Protein AF-A0A0D7NTK6-F1 (afdb_monomer_lite)

Structure (mmCIF, N/CA/C/O backbone):
data_AF-A0A0D7NTK6-F1
#
_entry.id   AF-A0A0D7NTK6-F1
#
loop_
_atom_site.group_PDB
_atom_site.id
_atom_site.type_symbol
_atom_site.label_atom_id
_atom_site.label_alt_id
_atom_site.label_comp_id
_atom_site.label_asym_id
_atom_site.label_entity_id
_atom_site.label_seq_id
_atom_site.pdbx_PDB_ins_code
_atom_site.Cartn_x
_atom_site.Cartn_y
_atom_site.Cartn_z
_atom_site.occupancy
_atom_site.B_iso_or_equiv
_atom_site.auth_seq_id
_atom_site.auth_comp_id
_atom_site.auth_asym_id
_atom_site.auth_atom_id
_atom_site.pdbx_PDB_model_num
ATOM 1 N N . MET A 1 1 ? 21.248 -3.703 -30.457 1.00 81.62 1 MET A N 1
ATOM 2 C CA . MET A 1 1 ? 20.905 -4.222 -29.124 1.00 81.62 1 MET A CA 1
ATOM 3 C C . MET A 1 1 ? 20.628 -5.700 -29.273 1.00 81.62 1 MET A C 1
ATOM 5 O O . MET A 1 1 ? 19.785 -6.052 -30.091 1.00 81.62 1 MET A O 1
ATOM 9 N N . ASN A 1 2 ? 21.394 -6.540 -28.588 1.00 89.56 2 ASN A N 1
ATOM 10 C CA . ASN A 1 2 ? 21.111 -7.969 -28.468 1.00 89.56 2 ASN A CA 1
ATOM 11 C C . ASN A 1 2 ? 20.205 -8.223 -27.243 1.00 89.56 2 ASN A C 1
ATOM 13 O O . ASN A 1 2 ? 19.856 -7.281 -26.533 1.00 89.56 2 ASN A O 1
ATOM 17 N N . ARG A 1 3 ? 19.805 -9.479 -27.022 1.00 85.75 3 ARG A N 1
ATOM 18 C CA . ARG A 1 3 ? 18.884 -9.854 -25.937 1.00 85.75 3 ARG A CA 1
ATOM 19 C C . ARG A 1 3 ? 19.446 -9.531 -24.547 1.00 85.75 3 ARG A C 1
ATOM 21 O O . ARG A 1 3 ? 18.740 -8.945 -23.745 1.00 85.75 3 ARG A O 1
ATOM 28 N N . GLU A 1 4 ? 20.714 -9.848 -24.302 1.00 88.19 4 GLU A N 1
ATOM 29 C CA . GLU A 1 4 ? 21.389 -9.595 -23.018 1.00 88.19 4 GLU A CA 1
ATOM 30 C C . GLU A 1 4 ? 21.452 -8.093 -22.692 1.00 88.19 4 GLU A C 1
ATOM 32 O O . GLU A 1 4 ? 21.111 -7.673 -21.595 1.00 88.19 4 GLU A O 1
ATOM 37 N N . GLN A 1 5 ? 21.770 -7.258 -23.685 1.00 88.19 5 GLN A N 1
ATOM 38 C CA . GLN A 1 5 ? 21.731 -5.799 -23.554 1.00 88.19 5 GLN A CA 1
ATOM 39 C C . GLN A 1 5 ? 20.312 -5.273 -23.300 1.00 88.19 5 GLN A C 1
ATOM 41 O O . GLN A 1 5 ? 20.141 -4.269 -22.617 1.00 88.19 5 GLN A O 1
ATOM 46 N N . ALA A 1 6 ? 19.290 -5.912 -23.878 1.00 85.75 6 ALA A N 1
ATOM 47 C CA . ALA A 1 6 ? 17.899 -5.541 -23.640 1.00 85.75 6 ALA A CA 1
ATOM 48 C C . ALA A 1 6 ? 17.454 -5.895 -22.212 1.00 85.75 6 ALA A C 1
ATOM 50 O O . ALA A 1 6 ? 16.765 -5.093 -21.589 1.00 85.75 6 ALA A O 1
ATOM 51 N N . GLU A 1 7 ? 17.881 -7.048 -21.688 1.00 85.19 7 GLU A N 1
ATOM 52 C CA . GLU A 1 7 ? 17.663 -7.449 -20.291 1.00 85.19 7 GLU A CA 1
ATOM 53 C C . GLU A 1 7 ? 18.355 -6.487 -19.317 1.00 85.19 7 GLU A C 1
ATOM 55 O O . GLU A 1 7 ? 17.717 -5.998 -18.389 1.00 85.19 7 GLU A O 1
ATOM 60 N N . GLU A 1 8 ? 19.612 -6.124 -19.577 1.00 88.00 8 GLU A N 1
ATOM 61 C CA . GLU A 1 8 ? 20.355 -5.164 -18.750 1.00 88.00 8 GLU A CA 1
ATOM 62 C C . GLU A 1 8 ? 19.677 -3.781 -18.721 1.00 88.00 8 GLU A C 1
ATOM 64 O O . GLU A 1 8 ? 19.492 -3.182 -17.660 1.00 88.00 8 GLU A O 1
ATOM 69 N N . ILE A 1 9 ? 19.233 -3.274 -19.879 1.00 84.88 9 ILE A N 1
ATOM 70 C CA . ILE A 1 9 ? 18.482 -2.010 -19.946 1.00 84.88 9 ILE A CA 1
ATOM 71 C C . ILE A 1 9 ? 17.156 -2.126 -19.188 1.00 84.88 9 ILE A C 1
ATOM 73 O O . ILE A 1 9 ? 16.777 -1.195 -18.478 1.00 84.88 9 ILE A O 1
ATOM 77 N N . LEU A 1 10 ? 16.453 -3.251 -19.314 1.00 81.12 10 LEU A N 1
ATOM 78 C CA . LEU A 1 10 ? 15.187 -3.491 -18.628 1.00 81.12 10 LEU A CA 1
ATOM 79 C C . LEU A 1 10 ? 15.356 -3.489 -17.104 1.00 81.12 10 LEU A C 1
ATOM 81 O O . LEU A 1 10 ? 14.565 -2.846 -16.414 1.00 81.12 10 LEU A O 1
ATOM 85 N N . ASP A 1 11 ? 16.413 -4.114 -16.586 1.00 83.19 11 ASP A N 1
ATOM 86 C CA . ASP A 1 11 ? 16.752 -4.083 -15.160 1.00 83.19 11 ASP A CA 1
ATOM 87 C C . ASP A 1 11 ? 16.968 -2.646 -14.665 1.00 83.19 11 ASP A C 1
ATOM 89 O O . ASP A 1 11 ? 16.412 -2.239 -13.638 1.00 83.19 11 ASP A O 1
ATOM 93 N N . HIS A 1 12 ? 17.703 -1.831 -15.424 1.00 85.75 12 HIS A N 1
ATOM 94 C CA . HIS A 1 12 ? 17.884 -0.415 -15.101 1.00 85.75 12 HIS A CA 1
ATOM 95 C C . HIS A 1 12 ? 16.576 0.381 -15.146 1.00 85.75 12 HIS A C 1
ATOM 97 O O . HIS A 1 12 ? 16.350 1.232 -14.284 1.00 85.75 12 HIS A O 1
ATOM 103 N N . LEU A 1 13 ? 15.697 0.101 -16.109 1.00 80.38 13 LEU A N 1
ATOM 104 C CA . LEU A 1 13 ? 14.397 0.766 -16.212 1.00 80.38 13 LEU A CA 1
ATOM 105 C C . LEU A 1 13 ? 13.471 0.401 -15.056 1.00 80.38 13 LEU A C 1
ATOM 107 O O . LEU A 1 13 ? 12.781 1.275 -14.536 1.00 80.38 13 LEU A O 1
ATOM 111 N N . ILE A 1 14 ? 13.497 -0.853 -14.600 1.00 77.69 14 ILE A N 1
ATOM 112 C CA . ILE A 1 14 ? 12.761 -1.288 -13.409 1.00 77.69 14 ILE A CA 1
ATOM 113 C C . ILE A 1 14 ? 13.246 -0.534 -12.170 1.00 77.69 14 ILE A C 1
ATOM 115 O O . ILE A 1 14 ? 12.427 -0.097 -11.359 1.00 77.69 14 ILE A O 1
ATOM 119 N N . LEU A 1 15 ? 14.560 -0.359 -12.014 1.00 82.50 15 LEU A N 1
ATOM 120 C CA . LEU A 1 15 ? 15.117 0.428 -10.914 1.00 82.50 15 LEU A CA 1
ATOM 121 C C . LEU A 1 15 ? 14.694 1.900 -11.008 1.00 82.50 15 LEU A C 1
ATOM 123 O O . LEU A 1 15 ? 14.200 2.446 -10.027 1.00 82.50 15 LEU A O 1
ATOM 127 N N . ALA A 1 16 ? 14.800 2.519 -12.185 1.00 83.56 16 ALA A N 1
ATOM 128 C CA . ALA A 1 16 ? 14.380 3.905 -12.389 1.00 83.56 16 ALA A CA 1
ATOM 129 C C . ALA A 1 16 ? 12.885 4.113 -12.101 1.00 83.56 16 ALA A C 1
ATOM 131 O O . ALA A 1 16 ? 12.513 5.083 -11.445 1.00 83.56 16 ALA A O 1
ATOM 132 N N . ALA A 1 17 ? 12.030 3.186 -12.541 1.00 78.44 17 ALA A N 1
ATOM 133 C CA . ALA A 1 17 ? 10.599 3.228 -12.262 1.00 78.44 17 ALA A CA 1
ATOM 134 C C . ALA A 1 17 ? 10.308 3.186 -10.753 1.00 78.44 17 ALA A C 1
ATOM 136 O O . ALA A 1 17 ? 9.455 3.933 -10.2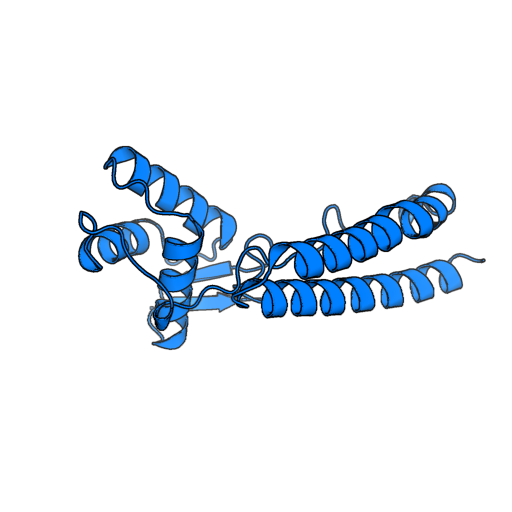84 1.00 78.44 17 ALA A O 1
ATOM 137 N N . ARG A 1 18 ? 11.048 2.373 -9.982 1.00 79.31 18 ARG A N 1
ATOM 138 C CA . ARG A 1 18 ? 10.924 2.330 -8.513 1.00 79.31 18 ARG A CA 1
ATOM 139 C C . ARG A 1 18 ? 11.302 3.658 -7.865 1.00 79.31 18 ARG A C 1
ATOM 141 O O . ARG A 1 18 ? 10.563 4.136 -7.016 1.00 79.31 18 ARG A O 1
ATOM 148 N N . GLU A 1 19 ? 12.415 4.262 -8.268 1.00 87.25 19 GLU A N 1
ATOM 149 C CA . GLU A 1 19 ? 12.851 5.547 -7.703 1.00 87.25 19 GLU A CA 1
ATOM 150 C C . GLU A 1 19 ? 11.880 6.687 -8.045 1.00 87.25 19 GLU A C 1
ATOM 152 O O . GLU A 1 19 ? 11.581 7.534 -7.205 1.00 87.25 19 GLU A O 1
ATOM 157 N N . LEU A 1 20 ? 11.333 6.697 -9.264 1.00 83.31 20 LEU A N 1
ATOM 158 C CA . LEU A 1 20 ? 10.313 7.669 -9.668 1.00 83.31 20 LEU A CA 1
ATOM 159 C C . LEU A 1 20 ? 9.006 7.496 -8.884 1.00 83.31 20 LEU A C 1
ATOM 161 O O . LEU A 1 20 ? 8.359 8.485 -8.544 1.00 83.31 20 LEU A O 1
ATOM 165 N N . ASP A 1 21 ? 8.624 6.257 -8.587 1.00 80.00 21 ASP A N 1
ATOM 166 C CA . ASP A 1 21 ? 7.459 5.933 -7.766 1.00 80.00 21 ASP A CA 1
ATOM 167 C C . ASP A 1 21 ? 7.632 6.415 -6.312 1.00 80.00 21 ASP A C 1
ATOM 169 O O . ASP A 1 21 ? 6.742 7.060 -5.756 1.00 80.00 21 ASP A O 1
ATOM 173 N N . GLU A 1 22 ? 8.818 6.233 -5.722 1.00 85.69 22 GLU A N 1
ATOM 174 C CA . GLU A 1 22 ? 9.162 6.820 -4.416 1.00 85.69 22 GLU A CA 1
ATOM 175 C C . GLU A 1 22 ? 9.140 8.358 -4.450 1.00 85.69 22 GLU A C 1
ATOM 177 O O . GLU A 1 22 ? 8.607 8.997 -3.540 1.00 85.69 22 GLU A O 1
ATOM 182 N N . ALA A 1 23 ? 9.663 8.974 -5.516 1.00 84.56 23 ALA A N 1
ATOM 183 C CA . ALA A 1 23 ? 9.627 10.425 -5.684 1.00 84.56 23 ALA A CA 1
ATOM 184 C C . ALA A 1 23 ? 8.186 10.956 -5.776 1.00 84.56 23 ALA A C 1
ATOM 186 O O . ALA A 1 23 ? 7.856 11.955 -5.133 1.00 84.56 23 ALA A O 1
ATOM 187 N N . LYS A 1 24 ? 7.306 10.268 -6.517 1.00 78.94 24 LYS A N 1
ATOM 188 C CA . LYS A 1 24 ? 5.868 10.582 -6.573 1.00 78.94 24 LYS A CA 1
ATOM 189 C C . LYS A 1 24 ? 5.224 10.479 -5.195 1.00 78.94 24 LYS A C 1
ATOM 191 O O . LYS A 1 24 ? 4.511 11.392 -4.786 1.00 78.94 24 LYS A O 1
ATOM 196 N N . ALA A 1 25 ? 5.493 9.390 -4.479 1.00 80.44 25 ALA A N 1
ATOM 197 C CA . ALA A 1 25 ? 4.989 9.170 -3.131 1.00 80.44 25 ALA A CA 1
ATOM 198 C C . ALA A 1 25 ? 5.417 10.277 -2.155 1.00 80.44 25 ALA A C 1
ATOM 200 O O . ALA A 1 25 ? 4.601 10.728 -1.354 1.00 80.44 25 ALA A O 1
ATOM 201 N N . ALA A 1 26 ? 6.666 10.741 -2.239 1.00 81.62 26 ALA A N 1
ATOM 202 C CA . ALA A 1 26 ? 7.160 11.850 -1.429 1.00 81.62 26 ALA A CA 1
ATOM 203 C C . ALA A 1 26 ? 6.501 13.189 -1.810 1.00 81.62 26 ALA A C 1
ATOM 205 O O . ALA A 1 26 ? 6.105 13.953 -0.930 1.00 81.62 26 ALA A O 1
ATOM 206 N N . ALA A 1 27 ? 6.341 13.458 -3.110 1.00 77.94 27 ALA A N 1
ATOM 207 C CA . ALA A 1 27 ? 5.723 14.687 -3.611 1.00 77.94 27 ALA A CA 1
ATOM 208 C C . ALA A 1 27 ? 4.227 14.792 -3.263 1.00 77.94 27 ALA A C 1
ATOM 210 O O . ALA A 1 27 ? 3.733 15.885 -2.998 1.00 77.94 27 ALA A O 1
ATOM 211 N N . ALA A 1 28 ? 3.510 13.665 -3.197 1.00 70.50 28 ALA A N 1
ATOM 212 C CA . ALA A 1 28 ? 2.078 13.626 -2.883 1.00 70.50 28 ALA A CA 1
ATOM 213 C C . ALA A 1 28 ? 1.717 14.183 -1.487 1.00 70.50 28 ALA A C 1
ATOM 215 O O . ALA A 1 28 ? 0.557 14.514 -1.239 1.00 70.50 28 ALA A O 1
ATOM 216 N N . ILE A 1 29 ? 2.700 14.301 -0.587 1.00 68.62 29 ILE A N 1
ATOM 217 C CA . ILE A 1 29 ? 2.537 14.786 0.793 1.00 68.62 29 ILE A CA 1
ATOM 218 C C . ILE A 1 29 ? 2.695 16.323 0.881 1.00 68.62 29 ILE A C 1
ATOM 220 O O . ILE A 1 29 ? 2.377 16.919 1.908 1.00 68.62 29 ILE A O 1
ATOM 224 N N . LEU A 1 30 ? 3.169 16.989 -0.180 1.00 70.06 30 LEU A N 1
ATOM 225 C CA . LEU A 1 30 ? 3.435 18.433 -0.189 1.00 70.06 30 LEU A CA 1
ATOM 226 C C . LEU A 1 30 ? 2.156 19.272 -0.393 1.00 70.06 30 LEU A C 1
ATOM 228 O O . LEU A 1 30 ? 1.195 18.829 -1.022 1.00 70.06 30 LEU A O 1
ATOM 232 N N . GLU A 1 31 ? 2.146 20.503 0.137 1.00 55.53 31 GLU A N 1
ATOM 233 C CA . GLU A 1 31 ? 0.984 21.415 0.090 1.00 55.53 31 GLU A CA 1
ATOM 234 C C . GLU A 1 31 ? 0.719 22.014 -1.312 1.00 55.53 31 GLU A C 1
ATOM 236 O O . GLU A 1 31 ? -0.427 22.339 -1.617 1.00 55.53 31 GLU A O 1
ATOM 241 N N . ASP A 1 32 ? 1.735 22.099 -2.185 1.00 61.66 32 ASP A N 1
ATOM 242 C CA . ASP A 1 32 ? 1.655 22.625 -3.565 1.00 61.66 32 ASP A CA 1
ATOM 243 C C . ASP A 1 32 ? 2.046 21.535 -4.584 1.00 61.66 32 ASP A C 1
ATOM 245 O O . ASP A 1 32 ? 3.155 21.480 -5.108 1.00 61.66 32 ASP A O 1
ATOM 249 N N . ARG A 1 33 ? 1.148 20.559 -4.749 1.00 64.31 33 ARG A N 1
ATOM 250 C CA . ARG A 1 33 ? 1.447 19.222 -5.304 1.00 64.31 33 ARG A CA 1
ATOM 251 C C . ARG A 1 33 ? 1.153 19.030 -6.791 1.00 64.31 33 ARG A C 1
ATOM 253 O O . ARG A 1 33 ? 1.664 18.087 -7.393 1.00 64.31 33 ARG A O 1
ATOM 260 N N . ASP A 1 34 ? 0.321 19.875 -7.395 1.00 66.88 34 ASP A N 1
ATOM 261 C CA . ASP A 1 34 ? -0.308 19.529 -8.678 1.00 66.88 34 ASP A CA 1
ATOM 262 C C . ASP A 1 34 ? 0.685 19.548 -9.851 1.00 66.88 34 ASP A C 1
ATOM 264 O O . ASP A 1 34 ? 0.667 18.648 -10.694 1.00 66.88 34 ASP A O 1
ATOM 268 N N . ALA A 1 35 ? 1.591 20.530 -9.901 1.00 74.44 35 ALA A N 1
ATOM 269 C CA . ALA A 1 35 ? 2.554 20.660 -10.997 1.00 74.44 35 ALA A CA 1
ATOM 270 C C . ALA A 1 35 ? 3.713 19.649 -10.902 1.00 74.44 35 ALA A C 1
ATOM 272 O O . ALA A 1 35 ? 4.124 19.076 -11.919 1.00 74.44 35 ALA A O 1
ATOM 273 N N . ASP A 1 36 ? 4.209 19.391 -9.691 1.00 74.31 36 ASP A N 1
ATOM 274 C CA . ASP A 1 36 ? 5.339 18.486 -9.456 1.00 74.31 36 ASP A CA 1
ATOM 275 C C . ASP A 1 36 ? 4.934 17.022 -9.656 1.00 74.31 36 ASP A C 1
ATOM 277 O O . ASP A 1 36 ? 5.611 16.279 -10.373 1.00 74.31 36 ASP A O 1
ATOM 281 N N . VAL A 1 37 ? 3.776 16.613 -9.120 1.00 72.00 37 VAL A N 1
ATOM 282 C CA . VAL A 1 37 ? 3.233 15.262 -9.332 1.00 72.00 37 VAL A CA 1
ATOM 283 C C . VAL A 1 37 ? 2.904 15.034 -10.810 1.00 72.00 37 VAL A C 1
ATOM 285 O O . VAL A 1 37 ? 3.204 13.965 -11.348 1.00 72.00 37 VAL A O 1
ATOM 288 N N . ALA A 1 38 ? 2.344 16.031 -11.506 1.00 76.44 38 ALA A N 1
ATOM 289 C CA . ALA A 1 38 ? 2.094 15.937 -12.945 1.00 76.44 38 ALA A CA 1
ATOM 290 C C . ALA A 1 38 ? 3.394 15.776 -13.752 1.00 76.44 38 ALA A C 1
ATOM 292 O O . ALA A 1 38 ? 3.449 14.958 -14.674 1.00 76.44 38 ALA A O 1
ATOM 293 N N . SER A 1 39 ? 4.452 16.501 -13.381 1.00 80.62 39 SER A N 1
ATOM 294 C CA . SER A 1 39 ? 5.763 16.409 -14.034 1.00 80.62 39 SER A CA 1
ATOM 295 C C . SER A 1 39 ? 6.408 15.038 -13.824 1.00 80.62 39 SER A C 1
ATOM 297 O O . SER A 1 39 ? 6.879 14.426 -14.784 1.00 80.62 39 SER A O 1
ATOM 299 N N . LEU A 1 40 ? 6.365 14.505 -12.599 1.00 78.50 40 LEU A N 1
ATOM 300 C CA . LEU A 1 40 ? 6.849 13.156 -12.295 1.00 78.50 40 LEU A CA 1
ATOM 301 C C . LEU A 1 40 ? 6.060 12.083 -13.061 1.00 78.50 40 LEU A C 1
ATOM 303 O O . LEU A 1 40 ? 6.659 11.188 -13.659 1.00 78.50 40 LEU A O 1
ATOM 307 N N . ASN A 1 41 ? 4.731 12.207 -13.129 1.00 74.06 41 ASN A N 1
ATOM 308 C CA . ASN A 1 41 ? 3.892 11.311 -13.929 1.00 74.06 41 ASN A CA 1
ATOM 309 C C . ASN A 1 41 ? 4.253 11.354 -15.419 1.00 74.06 41 ASN A C 1
ATOM 311 O O . ASN A 1 41 ? 4.335 10.306 -16.056 1.00 74.06 41 ASN A O 1
ATOM 315 N N . ALA A 1 42 ? 4.518 12.536 -15.978 1.00 80.38 42 ALA A N 1
ATOM 316 C CA . ALA A 1 42 ? 4.918 12.668 -17.377 1.00 80.38 42 ALA A CA 1
ATOM 317 C C . ALA A 1 42 ? 6.247 11.948 -17.676 1.00 80.38 42 ALA A C 1
ATOM 319 O O . ALA A 1 42 ? 6.383 11.320 -18.729 1.00 80.38 42 ALA A O 1
ATOM 320 N N . VAL A 1 43 ? 7.210 11.996 -16.748 1.00 80.12 43 VAL A N 1
ATOM 321 C CA . VAL A 1 43 ? 8.485 11.267 -16.868 1.00 80.12 43 VAL A CA 1
ATOM 322 C C . VAL A 1 43 ? 8.262 9.755 -16.818 1.00 80.12 43 VAL A C 1
ATOM 324 O O . VAL A 1 43 ? 8.789 9.040 -17.670 1.00 80.12 43 VAL A O 1
ATOM 327 N N . VAL A 1 44 ? 7.444 9.268 -15.877 1.00 74.06 44 VAL A N 1
ATOM 328 C CA . VAL A 1 44 ? 7.099 7.838 -15.763 1.00 74.06 44 VAL A CA 1
ATOM 329 C C . VAL A 1 44 ? 6.415 7.329 -17.030 1.00 74.06 44 VAL A C 1
ATOM 331 O O . VAL A 1 44 ? 6.786 6.271 -17.542 1.00 74.06 44 VAL A O 1
ATOM 334 N N . ILE A 1 45 ? 5.454 8.090 -17.565 1.00 70.62 45 ILE A N 1
ATOM 335 C CA . ILE A 1 45 ? 4.748 7.735 -18.801 1.00 70.62 45 ILE A CA 1
ATOM 336 C C . ILE A 1 45 ? 5.741 7.623 -19.953 1.00 70.62 45 ILE A C 1
ATOM 338 O O . ILE A 1 45 ? 5.765 6.590 -20.606 1.00 70.62 45 ILE A O 1
ATOM 342 N N . ARG A 1 46 ? 6.605 8.624 -20.164 1.00 75.31 46 ARG A N 1
ATOM 343 C CA . ARG A 1 46 ? 7.599 8.594 -21.251 1.00 75.31 46 ARG A CA 1
ATOM 344 C C . ARG A 1 46 ? 8.560 7.415 -21.146 1.00 75.31 46 ARG A C 1
ATOM 346 O O . ARG A 1 46 ? 8.810 6.742 -22.143 1.00 75.31 46 ARG A O 1
ATOM 353 N N . LEU A 1 47 ? 9.076 7.151 -19.945 1.00 72.38 47 LEU A N 1
ATOM 354 C CA . LEU A 1 47 ? 9.945 6.003 -19.689 1.00 72.38 47 LEU A CA 1
ATOM 355 C C . LEU A 1 47 ? 9.236 4.687 -20.047 1.00 72.38 47 LEU A C 1
ATOM 357 O O . LEU A 1 47 ? 9.839 3.806 -20.662 1.00 72.38 47 LEU A O 1
ATOM 361 N N . SER A 1 48 ? 7.945 4.596 -19.718 1.00 66.50 48 SER A N 1
ATOM 362 C CA . SER A 1 48 ? 7.130 3.403 -19.939 1.00 66.50 48 SER A CA 1
ATOM 363 C C . SER A 1 48 ? 6.629 3.245 -21.378 1.00 66.50 48 SER A C 1
ATOM 365 O O . SER A 1 48 ? 6.491 2.119 -21.829 1.00 66.50 48 SER A O 1
ATOM 367 N N . SER A 1 49 ? 6.361 4.331 -22.108 1.00 66.38 49 SER A N 1
ATOM 368 C CA . SER A 1 49 ? 5.741 4.277 -23.442 1.00 66.38 49 SER A CA 1
ATOM 369 C C . SER A 1 49 ? 6.730 4.378 -24.599 1.00 66.38 49 SER A C 1
ATOM 371 O O . SER A 1 49 ? 6.426 3.949 -25.698 1.00 66.38 49 SER A O 1
ATOM 373 N N . GLU A 1 50 ? 7.901 4.994 -24.422 1.00 73.06 50 GLU A N 1
ATOM 374 C CA . GLU A 1 50 ? 8.833 5.183 -25.548 1.00 73.06 50 GLU A CA 1
ATOM 375 C C . GLU A 1 50 ? 9.930 4.114 -25.552 1.00 73.06 50 GLU A C 1
ATOM 377 O O . GLU A 1 50 ? 10.223 3.500 -26.583 1.00 73.06 50 GLU A O 1
ATOM 382 N N . LEU A 1 51 ? 10.536 3.858 -24.390 1.00 69.06 51 LEU A N 1
ATOM 383 C CA . LEU A 1 51 ? 11.697 2.976 -24.308 1.00 69.06 51 LEU A CA 1
ATOM 384 C C . LEU A 1 51 ? 11.307 1.507 -24.102 1.00 69.06 51 LEU A C 1
ATOM 386 O O . LEU A 1 51 ? 11.877 0.641 -24.766 1.00 69.06 51 LEU A O 1
ATOM 390 N N . LEU A 1 52 ? 10.323 1.223 -23.239 1.00 72.12 52 LEU A N 1
ATOM 391 C CA . LEU A 1 52 ? 9.847 -0.149 -23.025 1.00 72.12 52 LEU A CA 1
ATOM 392 C C . LEU A 1 52 ? 9.109 -0.701 -24.247 1.00 72.12 52 LEU A C 1
ATOM 394 O O . LEU A 1 52 ? 9.411 -1.823 -24.645 1.00 72.12 52 LEU A O 1
ATOM 398 N N . ASP A 1 53 ? 8.240 0.082 -24.896 1.00 73.62 53 ASP A N 1
ATOM 399 C CA . ASP A 1 53 ? 7.551 -0.352 -26.123 1.00 73.62 53 ASP A CA 1
ATOM 400 C C . ASP A 1 53 ? 8.564 -0.741 -27.209 1.00 73.62 53 ASP A C 1
ATOM 402 O O . ASP A 1 53 ? 8.478 -1.823 -27.787 1.00 73.62 53 ASP A O 1
ATOM 406 N N . THR A 1 54 ? 9.617 0.061 -27.401 1.00 79.00 54 THR A N 1
ATOM 407 C CA . THR A 1 54 ? 10.690 -0.252 -28.360 1.00 79.00 54 THR A CA 1
ATOM 408 C C . THR A 1 54 ? 11.440 -1.548 -28.010 1.00 79.00 54 THR A C 1
ATOM 410 O O . THR A 1 54 ? 11.873 -2.283 -28.904 1.00 79.00 54 THR A O 1
ATOM 413 N N . ILE A 1 55 ? 11.652 -1.829 -26.720 1.00 79.06 55 ILE A N 1
ATOM 414 C CA . ILE A 1 55 ? 12.314 -3.059 -26.261 1.00 79.06 55 ILE A CA 1
ATOM 415 C C . ILE A 1 55 ? 11.390 -4.264 -26.471 1.00 79.06 55 ILE A C 1
ATOM 417 O O . ILE A 1 55 ? 11.843 -5.278 -27.003 1.00 79.06 55 ILE A O 1
ATOM 421 N N . PHE A 1 56 ? 10.105 -4.147 -26.133 1.00 78.38 56 PHE A N 1
ATOM 422 C CA . PHE A 1 56 ? 9.131 -5.235 -26.240 1.00 78.38 56 PHE A CA 1
ATOM 423 C C . PHE A 1 56 ? 8.708 -5.540 -27.679 1.00 78.38 56 PHE A C 1
ATOM 425 O O . PHE A 1 56 ? 8.500 -6.705 -28.006 1.00 78.38 56 PHE A O 1
ATOM 432 N N . GLU A 1 57 ? 8.674 -4.551 -28.575 1.00 81.56 57 GLU A N 1
ATOM 433 C CA . GLU A 1 57 ? 8.516 -4.797 -30.016 1.00 81.56 57 GLU A CA 1
ATOM 434 C C . GLU A 1 57 ? 9.649 -5.672 -30.575 1.00 81.56 57 GLU A C 1
ATOM 436 O O . GLU A 1 57 ? 9.435 -6.483 -31.478 1.00 81.56 57 GLU A O 1
ATOM 441 N N . ARG A 1 58 ? 10.868 -5.519 -30.042 1.00 84.81 58 ARG A N 1
ATOM 442 C CA . ARG A 1 58 ? 12.061 -6.256 -30.491 1.00 84.81 58 ARG A CA 1
ATOM 443 C C . ARG A 1 58 ? 12.243 -7.596 -29.779 1.00 84.81 58 ARG A C 1
ATOM 445 O O . ARG A 1 58 ? 12.797 -8.516 -30.377 1.00 84.81 58 ARG A O 1
ATOM 452 N N . PHE A 1 59 ? 11.799 -7.693 -28.529 1.00 86.06 59 PHE A N 1
ATOM 453 C CA . PHE A 1 59 ? 11.960 -8.854 -27.654 1.00 86.06 59 PHE A CA 1
ATOM 454 C C . PHE A 1 59 ? 10.668 -9.103 -26.850 1.00 86.06 59 PHE A C 1
ATOM 456 O O . PHE A 1 59 ? 10.602 -8.797 -25.658 1.00 86.06 59 PHE A O 1
ATOM 463 N N . PRO A 1 60 ? 9.606 -9.626 -27.488 1.00 78.88 60 PRO A N 1
ATOM 464 C CA . PRO A 1 60 ? 8.285 -9.762 -26.865 1.00 78.88 60 PRO A CA 1
ATOM 465 C C . PRO A 1 60 ? 8.245 -10.790 -25.724 1.00 78.88 60 PRO A C 1
ATOM 467 O O . PRO A 1 60 ? 7.344 -10.765 -24.890 1.00 78.88 60 PRO A O 1
ATOM 470 N N . ASP A 1 61 ? 9.220 -11.694 -25.668 1.00 80.75 61 ASP A N 1
ATOM 471 C CA . ASP A 1 61 ? 9.422 -12.668 -24.596 1.00 80.75 61 ASP A CA 1
ATOM 472 C C . ASP A 1 61 ? 10.044 -12.059 -23.330 1.00 80.75 61 ASP A C 1
ATOM 474 O O . ASP A 1 61 ? 10.019 -12.697 -22.279 1.00 80.75 61 ASP A O 1
ATOM 478 N N . LEU A 1 62 ? 10.578 -10.833 -23.409 1.00 76.50 62 LEU A N 1
ATOM 479 C CA . LEU A 1 62 ? 11.183 -10.136 -22.272 1.00 76.50 62 LEU A CA 1
ATOM 480 C C . LEU A 1 62 ? 10.180 -9.403 -21.382 1.00 76.50 62 LEU A C 1
ATOM 482 O O . LEU A 1 62 ? 10.625 -8.794 -20.417 1.00 76.50 62 LEU A O 1
ATOM 486 N N . VAL A 1 63 ? 8.868 -9.442 -21.654 1.00 63.78 63 VAL A N 1
ATOM 487 C CA . VAL A 1 63 ? 7.853 -8.829 -20.775 1.00 63.78 63 VAL A CA 1
ATOM 488 C C . VAL A 1 63 ? 7.956 -9.473 -19.387 1.00 63.78 63 VAL A C 1
ATOM 490 O O . VAL A 1 63 ? 7.507 -10.608 -19.206 1.00 63.78 63 VAL A O 1
ATOM 493 N N . PRO A 1 64 ? 8.545 -8.793 -18.387 1.00 56.50 64 PRO A N 1
ATOM 494 C CA . PRO A 1 64 ? 8.928 -9.471 -17.158 1.00 56.50 64 PRO A CA 1
ATOM 495 C C . PRO A 1 64 ? 7.760 -9.510 -16.165 1.00 56.50 64 PRO A C 1
ATOM 497 O O . PRO A 1 64 ? 7.713 -10.374 -15.292 1.00 56.50 64 PRO A O 1
ATOM 500 N N . PHE A 1 65 ? 6.779 -8.611 -16.315 1.00 54.19 65 PHE A N 1
ATOM 501 C CA . PHE A 1 65 ? 5.630 -8.476 -15.426 1.00 54.19 65 PHE A CA 1
ATOM 502 C C . PHE A 1 65 ? 4.409 -8.016 -16.220 1.00 54.19 65 PHE A C 1
ATOM 504 O O . PHE A 1 65 ? 4.523 -7.213 -17.142 1.00 54.19 65 PHE A O 1
ATOM 511 N N . SER A 1 66 ? 3.221 -8.467 -15.817 1.00 55.84 66 SER A N 1
ATOM 512 C CA . SER A 1 66 ? 1.963 -7.904 -16.315 1.00 55.84 66 SER A CA 1
ATOM 513 C C . SER A 1 66 ? 1.697 -6.481 -15.794 1.00 55.84 66 SER A C 1
ATOM 515 O O . SER A 1 66 ? 0.771 -5.839 -16.274 1.00 55.84 66 SER A O 1
ATOM 517 N N . GLU A 1 67 ? 2.451 -6.013 -14.786 1.00 61.75 67 GLU A N 1
ATOM 518 C CA . GLU A 1 67 ? 2.256 -4.723 -14.106 1.00 61.75 67 GLU A CA 1
ATOM 519 C C . GLU A 1 67 ? 3.513 -4.322 -13.301 1.00 61.75 67 GLU A C 1
ATOM 521 O O . GLU A 1 67 ? 4.114 -5.173 -12.636 1.00 61.75 67 GLU A O 1
ATOM 526 N N . PHE A 1 68 ? 3.905 -3.041 -13.339 1.00 64.69 68 PHE A N 1
ATOM 527 C CA . PHE A 1 68 ? 4.961 -2.496 -12.475 1.00 64.69 68 PHE A CA 1
ATOM 528 C C . PHE A 1 68 ? 4.423 -2.244 -11.058 1.00 64.69 68 PHE A C 1
ATOM 530 O O . PHE A 1 68 ? 3.297 -1.769 -10.914 1.00 64.69 68 PHE A O 1
ATOM 537 N N . PRO A 1 69 ? 5.207 -2.530 -10.003 1.00 68.81 69 PRO A N 1
ATOM 538 C CA . PRO A 1 69 ? 4.738 -2.394 -8.634 1.00 68.81 69 PRO A CA 1
ATOM 539 C C . PRO A 1 69 ? 4.736 -0.924 -8.189 1.00 68.81 69 PRO A C 1
ATOM 541 O O . PRO A 1 69 ? 5.704 -0.467 -7.588 1.00 68.81 69 PRO A O 1
ATOM 544 N N . GLU A 1 70 ? 3.643 -0.217 -8.487 1.00 80.88 70 GLU A N 1
ATOM 545 C CA . GLU A 1 70 ? 3.394 1.182 -8.106 1.00 80.88 70 GLU A CA 1
ATOM 546 C C . GLU A 1 70 ? 2.944 1.307 -6.639 1.00 80.88 70 GLU A C 1
ATOM 548 O O . GLU A 1 70 ? 2.188 0.472 -6.113 1.00 80.88 70 GLU A O 1
ATOM 553 N N . ILE A 1 71 ? 3.398 2.368 -5.971 1.00 88.88 71 ILE A N 1
ATOM 554 C CA . ILE A 1 71 ? 2.912 2.797 -4.668 1.00 88.88 71 ILE A CA 1
ATOM 555 C C . ILE A 1 71 ? 1.470 3.263 -4.839 1.00 88.88 71 ILE A C 1
ATOM 557 O O . ILE A 1 71 ? 1.173 4.294 -5.432 1.00 88.88 71 ILE A O 1
ATOM 561 N N . SER A 1 72 ? 0.561 2.482 -4.270 1.00 91.12 72 SER A N 1
ATOM 562 C CA . SER A 1 72 ? -0.864 2.785 -4.224 1.00 91.12 72 SER A CA 1
ATOM 563 C C . SER A 1 72 ? -1.164 3.899 -3.221 1.00 91.12 72 SER A C 1
ATOM 565 O O . SER A 1 72 ? -2.006 4.740 -3.496 1.00 91.12 72 SER A O 1
ATOM 567 N N . SER A 1 73 ? -0.485 3.917 -2.066 1.00 92.00 73 SER A N 1
ATOM 568 C CA . SER A 1 73 ? -0.568 5.025 -1.107 1.00 92.00 73 SER A CA 1
ATOM 569 C C . SER A 1 73 ? 0.585 5.004 -0.105 1.00 92.00 73 SER A C 1
ATOM 571 O O . SER A 1 73 ? 1.017 3.933 0.331 1.00 92.00 73 SER A O 1
ATOM 573 N N . SER A 1 74 ? 1.034 6.193 0.301 1.00 93.25 74 SER A N 1
ATOM 574 C CA . SER A 1 74 ? 2.008 6.402 1.386 1.00 93.25 74 SER A CA 1
ATOM 575 C C . SER A 1 74 ? 1.389 7.016 2.646 1.00 93.25 74 SER A C 1
ATOM 577 O O . SER A 1 74 ? 2.123 7.363 3.570 1.00 93.25 74 SER A O 1
ATOM 579 N N . LEU A 1 75 ? 0.058 7.155 2.695 1.00 94.19 75 LEU A N 1
ATOM 580 C CA . LEU A 1 75 ? -0.650 7.759 3.822 1.00 94.19 75 LEU A CA 1
ATOM 581 C C . LEU A 1 75 ? -0.432 6.955 5.112 1.00 94.19 75 LEU A C 1
ATOM 583 O O . LEU A 1 75 ? -0.696 5.752 5.173 1.00 94.19 75 LEU A O 1
ATOM 587 N N . ARG A 1 76 ? 0.021 7.635 6.166 1.00 95.62 76 ARG A N 1
ATOM 588 C CA . ARG A 1 76 ? 0.221 7.063 7.504 1.00 95.62 76 ARG A CA 1
ATOM 589 C C . ARG A 1 76 ? -0.965 7.384 8.410 1.00 95.62 76 ARG A C 1
ATOM 591 O O . ARG A 1 76 ? -1.636 8.395 8.229 1.00 95.62 76 ARG A O 1
ATOM 598 N N . TRP A 1 77 ? -1.247 6.523 9.394 1.00 97.06 77 TRP A N 1
ATOM 599 C CA . TRP A 1 77 ? -2.439 6.683 10.244 1.00 97.06 77 TRP A CA 1
ATOM 600 C C . TRP A 1 77 ? -2.461 8.004 11.027 1.00 97.06 77 TRP A C 1
ATOM 602 O O . TRP A 1 77 ? -3.517 8.593 11.209 1.00 97.06 77 TRP A O 1
ATOM 612 N N . ASP A 1 78 ? -1.304 8.496 11.456 1.00 95.62 78 ASP A N 1
ATOM 613 C CA . ASP A 1 78 ? -1.153 9.786 12.139 1.00 95.62 78 ASP A CA 1
ATOM 614 C C . ASP A 1 78 ? -1.426 11.004 11.237 1.00 95.62 78 ASP A C 1
ATOM 616 O O . ASP A 1 78 ? -1.664 12.099 11.744 1.00 95.62 78 ASP A O 1
ATOM 620 N N . GLN A 1 79 ? -1.438 10.816 9.916 1.00 93.94 79 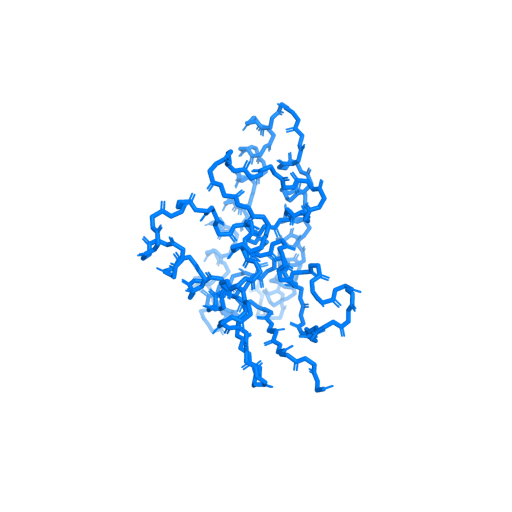GLN A N 1
ATOM 621 C CA . GLN A 1 79 ? -1.785 11.832 8.918 1.00 93.94 79 GLN A CA 1
ATOM 622 C C . GLN A 1 79 ? -3.265 11.773 8.503 1.00 93.94 79 GLN A C 1
ATOM 624 O O . GLN A 1 79 ? -3.744 12.653 7.787 1.00 93.94 79 GLN A O 1
ATOM 629 N N . VAL A 1 80 ? -4.004 10.739 8.923 1.00 95.06 80 VAL A N 1
ATOM 630 C CA . VAL A 1 80 ? -5.407 10.547 8.543 1.00 95.06 80 VAL A CA 1
ATOM 631 C C . VAL A 1 80 ? -6.296 11.586 9.223 1.00 95.06 80 VAL A C 1
ATOM 633 O O . VAL A 1 80 ? -6.313 11.722 10.445 1.00 95.06 80 VAL A O 1
ATOM 636 N N . GLN A 1 81 ? -7.132 12.247 8.423 1.00 93.25 81 GLN A N 1
ATOM 637 C CA . GLN A 1 81 ? -8.258 13.043 8.904 1.00 93.25 81 GLN A CA 1
ATOM 638 C C . GLN A 1 81 ? -9.562 12.320 8.572 1.00 93.25 81 GLN A C 1
ATOM 640 O O . GLN A 1 81 ? -9.957 12.223 7.409 1.00 93.25 81 GLN A O 1
ATOM 645 N N . LEU A 1 82 ? -10.229 11.782 9.595 1.00 93.00 82 LEU A N 1
ATOM 646 C CA . LEU A 1 82 ? -11.515 11.115 9.409 1.00 93.00 82 LEU A CA 1
ATOM 647 C C . LEU A 1 82 ? -12.638 12.138 9.182 1.00 93.00 82 LEU A C 1
ATOM 649 O O . LEU A 1 82 ? -12.625 13.215 9.787 1.00 93.00 82 LEU A O 1
ATOM 653 N N . PRO A 1 83 ? -13.653 11.799 8.365 1.00 87.88 83 PRO A N 1
ATOM 654 C CA . PRO A 1 83 ? -14.884 12.572 8.316 1.00 87.88 83 PRO A CA 1
ATOM 655 C C . PRO A 1 83 ? -15.500 12.704 9.720 1.00 87.88 83 PRO A C 1
ATOM 657 O O . PRO A 1 83 ? -15.473 11.732 10.475 1.00 87.88 83 PRO A O 1
ATOM 660 N N . PRO A 1 84 ? -16.144 13.835 10.068 1.00 88.75 84 PRO A N 1
ATOM 661 C CA . PRO A 1 84 ? -16.722 14.046 11.403 1.00 88.75 84 PRO A CA 1
ATOM 662 C C . PRO A 1 84 ? -17.740 12.981 11.843 1.00 88.75 84 PRO A C 1
ATOM 664 O O . PRO A 1 84 ? -17.998 12.815 13.030 1.00 88.75 84 PRO A O 1
ATOM 667 N N . THR A 1 85 ? -18.346 12.280 10.884 1.00 89.88 85 THR A N 1
ATOM 668 C CA . THR A 1 85 ? -19.349 11.230 11.100 1.00 89.88 85 THR A CA 1
ATOM 669 C C . THR A 1 85 ? -18.753 9.833 11.280 1.00 89.88 85 THR A C 1
ATOM 671 O O . THR A 1 85 ? -19.504 8.887 11.513 1.00 89.88 85 THR A O 1
ATOM 674 N N . VAL A 1 86 ? -17.433 9.680 11.142 1.00 94.25 86 VAL A N 1
ATOM 675 C CA . VAL A 1 86 ? -16.724 8.400 11.213 1.00 94.25 86 VAL A CA 1
ATOM 676 C C . VAL A 1 86 ? -15.776 8.417 12.404 1.00 94.25 86 VAL A C 1
ATOM 678 O O . VAL A 1 86 ? -14.894 9.263 12.511 1.00 94.25 86 VAL A O 1
ATOM 681 N N . SER A 1 87 ? -15.932 7.442 13.291 1.00 95.69 87 SER A N 1
ATOM 682 C CA . SER A 1 87 ? -15.015 7.214 14.407 1.00 95.69 87 SER A 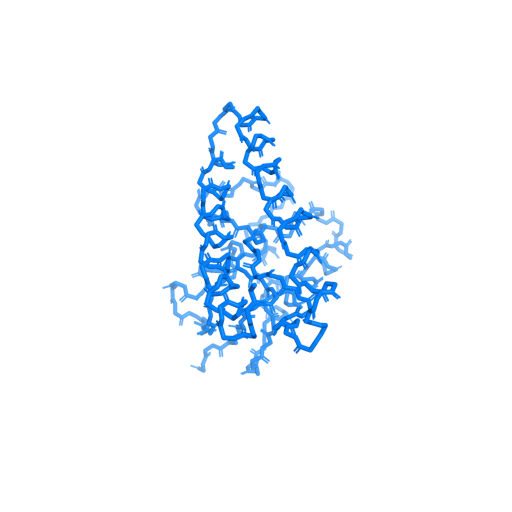CA 1
ATOM 683 C C . SER A 1 87 ? -13.916 6.217 14.042 1.00 95.69 87 SER A C 1
ATOM 685 O O . SER A 1 87 ? -14.118 5.312 13.232 1.00 95.69 87 SER A O 1
ATOM 687 N N . GLU A 1 88 ? -12.770 6.324 14.715 1.00 96.88 88 GLU A N 1
ATOM 688 C CA . GLU A 1 88 ? -11.685 5.338 14.620 1.00 96.88 88 GLU A CA 1
ATOM 689 C C . GLU A 1 88 ? -12.173 3.911 14.922 1.00 96.88 88 GLU A C 1
ATOM 691 O O . GLU A 1 88 ? -11.814 2.975 14.213 1.00 96.88 88 GLU A O 1
ATOM 696 N N . ALA A 1 89 ? -13.071 3.749 15.900 1.00 96.31 89 ALA A N 1
ATOM 697 C CA . ALA A 1 89 ? -13.632 2.450 16.264 1.00 96.31 89 ALA A CA 1
ATOM 698 C C . ALA A 1 89 ? -14.411 1.784 15.113 1.00 96.31 89 ALA A C 1
ATOM 700 O O . ALA A 1 89 ? -14.351 0.567 14.955 1.00 96.31 89 ALA A O 1
ATOM 701 N N . GLN A 1 90 ? -15.107 2.563 14.277 1.00 97.00 90 GLN A N 1
ATOM 702 C CA . GLN A 1 90 ? -15.786 2.022 13.093 1.00 97.00 90 GLN A CA 1
ATOM 703 C C . GLN A 1 90 ? -14.784 1.562 12.029 1.00 97.00 90 GLN A C 1
ATOM 705 O O . GLN A 1 90 ? -14.999 0.534 11.385 1.00 97.00 90 GLN A O 1
ATOM 710 N N . VAL A 1 91 ? -13.675 2.292 11.857 1.00 97.75 91 VAL A N 1
ATOM 711 C CA . VAL A 1 91 ? -12.584 1.868 10.965 1.00 97.75 91 VAL A CA 1
ATOM 712 C C . VAL A 1 91 ? -11.985 0.555 11.471 1.00 97.75 91 VAL A C 1
ATOM 714 O O . VAL A 1 91 ? -11.838 -0.388 10.694 1.00 97.75 91 VAL A O 1
ATOM 717 N N . ASP A 1 92 ? -11.711 0.459 12.773 1.00 97.50 92 ASP A N 1
ATOM 718 C CA . ASP A 1 92 ? -11.190 -0.751 13.414 1.00 97.50 92 ASP A CA 1
ATOM 719 C C . ASP A 1 92 ? -12.103 -1.959 13.255 1.00 97.50 92 ASP A C 1
ATOM 721 O O . ASP A 1 92 ? -11.623 -3.055 12.957 1.00 97.50 92 ASP A O 1
ATOM 725 N N . GLU A 1 93 ? -13.410 -1.776 13.437 1.00 97.56 93 GLU A N 1
ATOM 726 C CA . GLU A 1 93 ? -14.392 -2.843 13.264 1.00 97.56 93 GLU A CA 1
ATOM 727 C C . GLU A 1 93 ? -14.372 -3.375 11.825 1.00 97.56 93 GLU A C 1
ATOM 729 O O . GLU A 1 93 ? -14.313 -4.589 11.600 1.00 97.56 93 GLU A O 1
ATOM 734 N N . ILE A 1 94 ? -14.357 -2.473 10.838 1.00 98.00 94 ILE A N 1
ATOM 735 C CA . ILE A 1 94 ? -14.291 -2.850 9.425 1.00 98.00 94 ILE A CA 1
ATOM 736 C C . ILE A 1 94 ? -12.990 -3.595 9.134 1.00 98.00 94 ILE A C 1
ATOM 738 O O . ILE A 1 94 ? -13.042 -4.700 8.590 1.00 98.00 94 ILE A O 1
ATOM 742 N N . VAL A 1 95 ? -11.843 -3.033 9.520 1.00 97.62 95 VAL A N 1
ATOM 743 C CA . VAL A 1 95 ? -10.522 -3.622 9.264 1.00 97.62 95 VAL A CA 1
ATOM 744 C C . VAL A 1 95 ? -10.415 -5.004 9.909 1.00 97.62 95 VAL A C 1
ATOM 746 O O . VAL A 1 95 ? -10.062 -5.978 9.242 1.00 97.62 95 VAL A O 1
ATOM 749 N N . SER A 1 96 ? -10.812 -5.131 11.174 1.00 96.06 96 SER A N 1
ATOM 750 C CA . SER A 1 96 ? -10.771 -6.404 11.904 1.00 96.06 96 SER A CA 1
ATOM 751 C C . SER A 1 96 ? -11.656 -7.478 11.267 1.00 96.06 96 SER A C 1
ATOM 753 O O . SER A 1 96 ? -11.362 -8.666 11.380 1.00 96.06 96 SER A O 1
ATOM 755 N N . SER A 1 97 ? -12.729 -7.079 10.578 1.00 96.75 97 SER A N 1
ATOM 756 C CA . SER A 1 97 ? -13.633 -8.011 9.897 1.00 96.75 97 SER A CA 1
ATOM 757 C C . SER A 1 97 ? -13.092 -8.565 8.571 1.00 96.75 97 SER A C 1
ATOM 759 O O . SER A 1 97 ? -13.599 -9.583 8.094 1.00 96.75 97 SER A O 1
ATOM 761 N N . VAL A 1 98 ? -12.092 -7.913 7.963 1.00 96.75 98 VAL A N 1
ATOM 762 C CA . VAL A 1 98 ? -11.568 -8.281 6.633 1.00 96.75 98 VAL A CA 1
ATOM 763 C C . VAL A 1 98 ? -10.174 -8.906 6.665 1.00 96.75 98 VAL A C 1
ATOM 765 O O . VAL A 1 98 ? -9.842 -9.687 5.766 1.00 96.75 98 VAL A O 1
ATOM 768 N N . ILE A 1 99 ? -9.361 -8.617 7.688 1.00 96.25 99 ILE A N 1
ATOM 769 C CA . ILE A 1 99 ? -8.067 -9.286 7.866 1.00 96.25 99 ILE A CA 1
ATOM 770 C C . ILE A 1 99 ? -8.312 -10.692 8.421 1.00 96.25 99 ILE A C 1
ATOM 772 O O . ILE A 1 99 ? -9.063 -10.894 9.371 1.00 96.25 99 ILE A O 1
ATOM 776 N N . VAL A 1 100 ? -7.655 -11.686 7.827 1.00 95.75 100 VAL A N 1
ATOM 777 C CA . VAL A 1 100 ? -7.762 -13.094 8.232 1.00 95.75 100 VAL A CA 1
ATOM 778 C C . VAL A 1 100 ? -6.389 -13.676 8.566 1.00 95.75 100 VAL A C 1
ATOM 780 O O . VAL A 1 100 ? -5.361 -13.038 8.356 1.00 95.75 100 VAL A O 1
ATOM 783 N N . ARG A 1 101 ? -6.356 -14.907 9.089 1.00 96.31 101 ARG A N 1
ATOM 784 C CA . ARG A 1 101 ? -5.104 -15.602 9.452 1.00 96.31 101 ARG A CA 1
ATOM 785 C C . ARG A 1 101 ? -4.290 -16.084 8.247 1.00 96.31 101 ARG A C 1
ATOM 787 O O . ARG A 1 101 ? -3.095 -16.333 8.376 1.00 96.31 101 ARG A O 1
ATOM 794 N N . GLN A 1 102 ? -4.918 -16.262 7.087 1.00 96.38 102 GLN A N 1
ATOM 795 C CA . GLN A 1 102 ? -4.209 -16.583 5.849 1.00 96.38 102 GLN A CA 1
ATOM 796 C C . GLN A 1 102 ? -3.620 -15.319 5.226 1.00 96.38 102 GLN A C 1
ATOM 798 O O . GLN A 1 102 ? -4.240 -14.259 5.281 1.00 96.38 102 GLN A O 1
ATOM 803 N N . TRP A 1 103 ? -2.470 -15.457 4.566 1.00 97.62 103 TRP A N 1
ATOM 804 C CA . TRP A 1 103 ? -1.924 -14.396 3.726 1.00 97.62 103 TRP A CA 1
ATOM 805 C C . TRP A 1 103 ? -2.946 -13.978 2.670 1.00 97.62 103 TRP A C 1
ATOM 807 O O . TRP A 1 103 ? -3.490 -14.812 1.939 1.00 97.62 103 TRP A O 1
ATOM 817 N N . ARG A 1 104 ? -3.233 -12.678 2.611 1.00 96.44 104 ARG A N 1
ATOM 818 C CA . ARG A 1 104 ? -4.056 -12.077 1.562 1.00 96.44 104 ARG A CA 1
ATOM 819 C C . ARG A 1 104 ? -3.390 -10.824 1.037 1.00 96.44 104 ARG A C 1
ATOM 821 O O . ARG A 1 104 ? -2.808 -10.062 1.804 1.00 96.44 104 ARG A O 1
ATOM 828 N N . LYS A 1 105 ? -3.550 -10.595 -0.269 1.00 96.56 105 LYS A N 1
ATOM 829 C CA . LYS A 1 105 ? -3.124 -9.357 -0.924 1.00 96.56 105 LYS A CA 1
ATOM 830 C C . LYS A 1 105 ? -3.701 -8.148 -0.202 1.00 96.56 105 LYS A C 1
ATOM 832 O O . LYS A 1 105 ? -4.911 -8.106 0.036 1.00 96.56 105 LYS A O 1
ATOM 837 N N . MET A 1 106 ? -2.855 -7.159 0.066 1.00 97.69 106 MET A N 1
ATOM 838 C CA . MET A 1 106 ? -3.258 -5.892 0.671 1.00 97.69 106 MET A CA 1
ATOM 839 C C . MET A 1 106 ? -4.377 -5.231 -0.149 1.00 97.69 106 MET A C 1
ATOM 841 O O . MET A 1 106 ? -5.411 -4.875 0.408 1.00 97.69 106 MET A O 1
ATOM 845 N N . ALA A 1 107 ? -4.263 -5.226 -1.483 1.00 95.88 107 ALA A N 1
ATOM 846 C CA . ALA A 1 107 ? -5.301 -4.707 -2.384 1.00 95.88 107 ALA A CA 1
ATOM 847 C C . ALA A 1 107 ? -6.669 -5.384 -2.191 1.00 95.88 107 ALA A C 1
ATOM 849 O O . ALA A 1 107 ? -7.709 -4.733 -2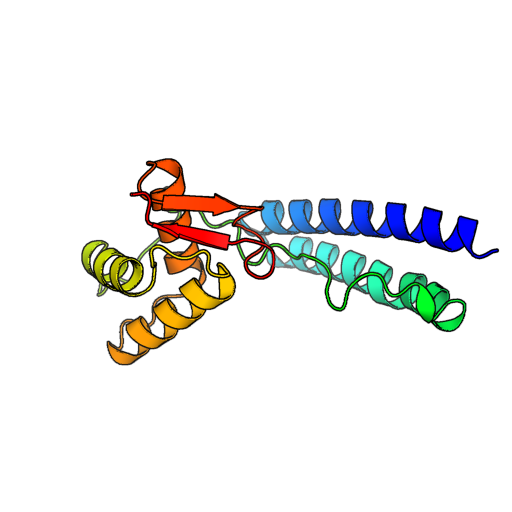.263 1.00 95.88 107 ALA A O 1
ATOM 850 N N . ARG A 1 108 ? -6.684 -6.696 -1.914 1.00 96.25 108 ARG A N 1
ATOM 851 C CA . ARG A 1 108 ? -7.929 -7.421 -1.640 1.00 96.25 108 ARG A CA 1
ATOM 852 C C . ARG A 1 108 ? -8.523 -7.006 -0.298 1.00 96.25 108 ARG A C 1
ATOM 854 O O . ARG A 1 108 ? -9.720 -6.768 -0.230 1.00 96.25 108 ARG A O 1
ATOM 861 N N . ILE A 1 109 ? -7.699 -6.933 0.746 1.00 98.06 109 ILE A N 1
ATOM 862 C CA . ILE A 1 109 ? -8.144 -6.553 2.094 1.00 98.06 109 ILE A CA 1
ATOM 863 C C . ILE A 1 109 ? -8.721 -5.132 2.076 1.00 98.06 109 ILE A C 1
ATOM 865 O O . ILE A 1 109 ? -9.826 -4.922 2.570 1.00 98.06 109 ILE A O 1
ATOM 869 N N . VAL A 1 110 ? -8.017 -4.183 1.452 1.00 98.19 110 VAL A N 1
ATOM 870 C CA . VAL A 1 110 ? -8.476 -2.796 1.290 1.00 98.19 110 VAL A CA 1
ATOM 871 C C . VAL A 1 110 ? -9.779 -2.744 0.489 1.00 98.19 110 VAL A C 1
ATOM 873 O O . VAL A 1 110 ? -10.745 -2.133 0.936 1.00 98.19 110 VAL A O 1
ATOM 876 N N . GLY A 1 111 ? -9.865 -3.450 -0.643 1.00 96.25 111 GLY A N 1
ATOM 877 C CA . GLY A 1 111 ? -11.095 -3.508 -1.437 1.00 96.25 111 GLY A CA 1
ATOM 878 C C . GLY A 1 111 ? -12.290 -4.099 -0.676 1.00 96.25 111 GLY A C 1
ATOM 879 O O . GLY A 1 111 ? -13.413 -3.609 -0.809 1.00 96.25 111 GLY A O 1
ATOM 880 N N . ASP A 1 112 ? -12.065 -5.123 0.150 1.00 97.38 112 ASP A N 1
ATOM 881 C CA . ASP A 1 112 ? -13.098 -5.704 1.013 1.00 97.38 112 ASP A CA 1
ATOM 882 C C . ASP A 1 112 ? -13.520 -4.714 2.125 1.00 97.38 112 ASP A C 1
ATOM 884 O O . ASP A 1 112 ? -14.714 -4.592 2.413 1.00 97.38 112 ASP A O 1
ATOM 888 N N . ALA A 1 113 ? -12.578 -3.949 2.695 1.00 97.94 113 ALA A N 1
ATOM 889 C CA . ALA A 1 113 ? -12.860 -2.900 3.679 1.00 97.94 113 ALA A CA 1
ATOM 890 C C . ALA A 1 113 ? -13.703 -1.762 3.084 1.00 97.94 113 ALA A C 1
ATOM 892 O O . ALA A 1 113 ? -14.720 -1.385 3.666 1.00 97.94 113 ALA A O 1
ATOM 893 N N . VAL A 1 114 ? -13.347 -1.280 1.889 1.00 97.12 114 VAL A N 1
ATOM 894 C CA . VAL A 1 114 ? -14.098 -0.245 1.158 1.00 97.12 114 VAL A CA 1
ATOM 895 C C . VAL A 1 114 ? -15.526 -0.699 0.883 1.00 97.12 114 VAL A C 1
ATOM 897 O O . VAL A 1 114 ? -16.472 0.036 1.166 1.00 97.12 114 VAL A O 1
ATOM 900 N N . LYS A 1 115 ? -15.713 -1.931 0.390 1.00 95.50 115 LYS A N 1
ATOM 901 C CA . LYS A 1 115 ? -17.055 -2.492 0.159 1.00 95.50 115 LYS A CA 1
ATOM 902 C C . LYS A 1 115 ? -17.884 -2.514 1.439 1.00 95.50 115 LYS A C 1
ATOM 904 O O . LYS A 1 115 ? -19.063 -2.168 1.408 1.00 95.50 115 LYS A O 1
ATOM 909 N N . ARG A 1 116 ? -17.279 -2.899 2.566 1.00 96.19 116 ARG A N 1
ATOM 910 C CA . ARG A 1 116 ? -17.973 -2.949 3.856 1.00 96.19 116 ARG A CA 1
ATOM 911 C C . ARG A 1 116 ? -18.285 -1.557 4.403 1.00 96.19 116 ARG A C 1
ATOM 913 O O . ARG A 1 116 ? -19.401 -1.341 4.858 1.00 96.19 116 ARG A O 1
ATOM 920 N N . GLY A 1 117 ? -17.357 -0.607 4.303 1.00 94.75 117 GLY A N 1
ATOM 921 C CA . GLY A 1 117 ? -17.600 0.793 4.659 1.00 94.75 117 GLY A CA 1
ATOM 922 C C . GLY A 1 117 ? -18.697 1.433 3.804 1.00 94.75 117 GLY A C 1
ATOM 923 O O . GLY A 1 117 ? -19.546 2.147 4.331 1.00 94.75 117 GLY A O 1
ATOM 924 N N . GLY A 1 118 ? -18.737 1.115 2.507 1.00 93.62 118 GLY A N 1
ATOM 925 C CA . GLY A 1 118 ? -19.804 1.535 1.596 1.00 93.62 118 GLY A CA 1
ATOM 926 C C . GLY A 1 118 ? -21.168 0.942 1.955 1.00 93.62 118 GLY A C 1
ATOM 927 O O . GLY A 1 118 ? -22.165 1.655 1.927 1.00 93.62 118 GLY A O 1
ATOM 928 N N . ALA A 1 119 ? -21.219 -0.325 2.379 1.00 93.81 119 ALA A N 1
ATOM 929 C CA . ALA A 1 119 ? -22.450 -0.950 2.876 1.00 93.81 119 ALA A CA 1
ATOM 930 C C . ALA A 1 119 ? -22.988 -0.303 4.171 1.00 93.81 119 ALA A C 1
ATOM 932 O O . ALA A 1 119 ? -24.160 -0.476 4.496 1.00 93.81 119 ALA A O 1
ATOM 933 N N . LEU A 1 120 ? -22.141 0.440 4.890 1.00 92.88 120 LEU A N 1
ATOM 934 C CA . LEU A 1 120 ? -22.481 1.210 6.089 1.00 92.88 120 LEU A CA 1
ATOM 935 C C . LEU A 1 120 ? -22.630 2.722 5.811 1.00 92.88 120 LEU A C 1
ATOM 937 O O . LEU A 1 120 ? -22.773 3.491 6.755 1.00 92.88 120 LEU A O 1
ATOM 941 N N . ASP A 1 121 ? -22.573 3.148 4.542 1.00 92.69 121 ASP A N 1
ATOM 942 C CA . ASP A 1 121 ? -22.615 4.553 4.091 1.00 92.69 121 ASP A CA 1
ATOM 943 C C . ASP A 1 121 ? -21.558 5.473 4.745 1.00 92.69 121 ASP A C 1
ATOM 945 O O . ASP A 1 121 ? -21.757 6.674 4.912 1.00 92.69 121 ASP A O 1
ATOM 949 N N . LEU A 1 122 ? -20.391 4.925 5.109 1.00 89.19 122 LEU A N 1
ATOM 950 C CA . LEU A 1 122 ? -19.339 5.687 5.802 1.00 89.19 122 LEU A CA 1
ATOM 951 C C . LEU A 1 122 ? -18.406 6.464 4.855 1.00 89.19 122 LEU A C 1
ATOM 953 O O . LEU A 1 122 ? -17.634 7.295 5.323 1.00 89.19 122 LEU A O 1
ATOM 957 N N . LYS A 1 123 ? -18.471 6.215 3.536 1.00 88.75 123 LYS A N 1
ATOM 958 C CA . LYS A 1 123 ? -17.689 6.900 2.473 1.00 88.75 123 LYS A CA 1
ATOM 959 C C . LYS A 1 123 ? -16.205 7.120 2.821 1.00 88.75 123 LYS A C 1
ATOM 961 O O . LYS A 1 123 ? -15.635 8.170 2.539 1.00 88.75 123 LYS A O 1
ATOM 966 N N . ILE A 1 124 ? -15.590 6.121 3.448 1.00 93.62 124 ILE A N 1
ATOM 967 C CA . ILE A 1 124 ? -14.189 6.159 3.874 1.00 93.62 124 ILE A CA 1
ATOM 968 C C . ILE A 1 124 ? -13.298 5.851 2.657 1.00 93.62 124 ILE A C 1
ATOM 970 O O . ILE A 1 124 ? -13.535 4.825 2.010 1.00 93.62 124 ILE A O 1
ATOM 974 N N . PRO A 1 125 ? -12.291 6.689 2.340 1.00 93.88 125 PRO A N 1
ATOM 975 C CA . PRO A 1 125 ? -11.318 6.400 1.288 1.00 93.88 125 PRO A CA 1
ATOM 976 C C . PRO A 1 125 ? -10.541 5.103 1.550 1.00 93.88 125 PRO A C 1
ATOM 978 O O . PRO A 1 125 ? -10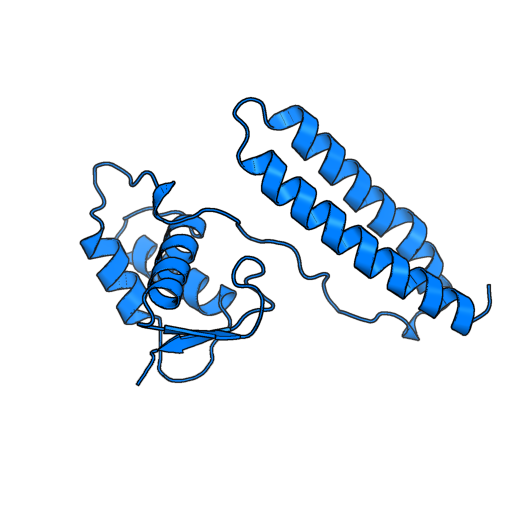.284 4.728 2.694 1.00 93.88 125 PRO A O 1
ATOM 981 N N . ASP A 1 126 ? -10.126 4.427 0.486 1.00 96.56 126 ASP A N 1
ATOM 982 C CA . ASP A 1 126 ? -9.307 3.212 0.544 1.00 96.56 126 ASP A CA 1
ATOM 983 C C . ASP A 1 126 ? -7.967 3.425 1.266 1.00 96.56 126 ASP A C 1
ATOM 985 O O . ASP A 1 126 ? -7.580 2.601 2.100 1.00 96.56 126 ASP A O 1
ATOM 989 N N . GLU A 1 127 ? -7.313 4.564 1.032 1.00 96.56 127 GLU A N 1
ATOM 990 C CA . GLU A 1 127 ? -6.060 4.954 1.689 1.00 96.56 127 GLU A CA 1
ATOM 991 C C . GLU A 1 127 ? -6.173 4.999 3.219 1.00 96.56 127 GLU A C 1
ATOM 993 O O . GLU A 1 127 ? -5.229 4.640 3.920 1.00 96.56 127 GLU A O 1
ATOM 998 N N . VAL A 1 128 ? -7.342 5.365 3.760 1.00 97.56 128 VAL A N 1
ATOM 999 C CA . VAL A 1 128 ? -7.584 5.396 5.213 1.00 97.56 128 VAL A CA 1
ATOM 1000 C C . VAL A 1 128 ? -7.576 3.983 5.795 1.00 97.56 128 VAL A C 1
ATOM 1002 O O . VAL A 1 128 ? -6.976 3.740 6.845 1.00 97.56 128 VAL A O 1
ATOM 1005 N N . PHE A 1 129 ? -8.199 3.021 5.106 1.00 98.19 129 PHE A N 1
ATOM 1006 C CA . PHE A 1 129 ? -8.140 1.619 5.519 1.00 98.19 129 PHE A CA 1
ATOM 1007 C C . PHE A 1 129 ? -6.720 1.067 5.400 1.00 98.19 129 PHE A C 1
ATOM 1009 O O . PHE A 1 129 ? -6.264 0.362 6.302 1.00 98.19 129 PHE A O 1
ATOM 1016 N N . ALA A 1 130 ? -6.003 1.411 4.328 1.00 98.12 130 ALA A N 1
ATOM 1017 C CA . ALA A 1 130 ? -4.620 0.994 4.140 1.00 98.12 130 ALA A CA 1
ATOM 1018 C C . ALA A 1 130 ? -3.698 1.526 5.250 1.00 98.12 130 ALA A C 1
ATOM 1020 O O . ALA A 1 130 ? -2.952 0.747 5.849 1.00 98.12 130 ALA A O 1
ATOM 1021 N N . ALA A 1 131 ? -3.820 2.813 5.587 1.00 98.25 131 ALA A N 1
ATOM 1022 C CA . ALA A 1 131 ? -3.096 3.453 6.680 1.00 98.25 131 ALA A CA 1
ATOM 1023 C C . ALA A 1 131 ? -3.372 2.760 8.025 1.00 98.25 131 ALA A C 1
ATOM 1025 O O . ALA A 1 131 ? -2.445 2.503 8.800 1.00 98.25 131 ALA A O 1
ATOM 1026 N N . ARG A 1 132 ? -4.634 2.384 8.293 1.00 98.31 132 ARG A N 1
ATOM 1027 C CA . ARG A 1 132 ? -4.989 1.673 9.530 1.00 98.31 132 ARG A CA 1
ATOM 1028 C C . ARG A 1 132 ? -4.397 0.268 9.590 1.00 98.31 132 ARG A C 1
ATOM 1030 O O . ARG A 1 132 ? -3.878 -0.133 10.628 1.00 98.31 132 ARG A O 1
ATOM 1037 N N . ILE A 1 133 ? -4.443 -0.477 8.487 1.00 98.25 133 ILE A N 1
ATOM 1038 C CA . ILE A 1 133 ? -3.833 -1.812 8.398 1.00 98.25 133 ILE A CA 1
ATOM 1039 C C . ILE A 1 133 ? -2.319 -1.721 8.621 1.00 98.25 133 ILE A C 1
ATOM 1041 O O . ILE A 1 133 ? -1.759 -2.550 9.339 1.00 98.25 133 ILE A O 1
ATOM 1045 N N . GLN A 1 134 ? -1.659 -0.706 8.056 1.00 98.12 134 GLN A N 1
ATOM 1046 C CA . GLN A 1 134 ? -0.228 -0.504 8.254 1.00 98.12 134 GLN A CA 1
ATOM 1047 C C . GLN A 1 134 ? 0.106 -0.225 9.725 1.00 98.12 134 GLN A C 1
ATOM 1049 O O . GLN A 1 134 ? 1.015 -0.853 10.261 1.00 98.12 134 GLN A O 1
ATOM 1054 N N . LEU A 1 135 ? -0.691 0.598 10.418 1.00 98.25 135 LEU A N 1
ATOM 1055 C CA . LEU A 1 135 ? -0.539 0.782 11.863 1.00 98.25 135 LEU A CA 1
ATOM 1056 C C . LEU A 1 135 ? -0.652 -0.547 12.626 1.00 98.25 135 LEU A C 1
ATOM 1058 O O . LEU A 1 135 ? 0.151 -0.805 13.519 1.00 98.25 135 LEU A O 1
ATOM 1062 N N . LEU A 1 136 ? -1.618 -1.409 12.285 1.00 97.75 136 LEU A N 1
ATOM 1063 C CA . LEU A 1 136 ? -1.778 -2.717 12.935 1.00 97.75 136 LEU A CA 1
ATOM 1064 C C . LEU A 1 136 ? -0.563 -3.632 12.731 1.00 97.75 136 LEU A C 1
ATOM 1066 O O . LEU A 1 136 ? -0.254 -4.440 13.609 1.00 97.75 136 LEU A O 1
ATOM 1070 N N . VAL A 1 137 ? 0.124 -3.519 11.597 1.00 97.75 137 VAL A N 1
ATOM 1071 C CA . VAL A 1 137 ? 1.399 -4.206 11.363 1.00 97.75 137 VAL A CA 1
ATOM 1072 C C . VAL A 1 137 ? 2.501 -3.597 12.230 1.00 97.75 137 VAL A C 1
ATOM 1074 O O . VAL A 1 137 ? 3.187 -4.339 12.934 1.00 97.75 137 VAL A O 1
ATOM 1077 N N . ASP A 1 138 ? 2.611 -2.268 12.267 1.00 97.31 138 ASP A N 1
ATOM 1078 C CA . ASP A 1 138 ? 3.634 -1.551 13.040 1.00 97.31 138 ASP A CA 1
ATOM 1079 C C . ASP A 1 138 ? 3.542 -1.846 14.546 1.00 97.31 138 ASP A C 1
ATOM 1081 O O . ASP A 1 138 ? 4.557 -2.056 15.211 1.00 97.31 138 ASP A O 1
ATOM 1085 N N . VAL A 1 139 ? 2.324 -1.946 15.093 1.00 96.88 139 VAL A N 1
ATOM 1086 C CA . VAL A 1 139 ? 2.094 -2.316 16.503 1.00 96.88 139 VAL A CA 1
ATOM 1087 C C . VAL A 1 139 ? 2.086 -3.832 16.745 1.00 96.88 139 VAL A C 1
ATOM 1089 O O . VAL A 1 139 ? 1.757 -4.299 17.838 1.00 96.88 139 VAL A O 1
ATOM 1092 N N . GLY A 1 140 ? 2.419 -4.630 15.729 1.00 96.62 140 GLY A N 1
ATOM 1093 C CA . GLY A 1 140 ? 2.579 -6.076 15.838 1.00 96.62 140 GLY A CA 1
ATOM 1094 C C . GLY A 1 140 ? 1.282 -6.858 16.050 1.00 96.62 140 GLY A C 1
ATOM 1095 O O . GLY A 1 140 ? 1.339 -7.967 16.578 1.00 96.62 140 GLY A O 1
ATOM 1096 N N . ARG A 1 141 ? 0.122 -6.315 15.661 1.00 96.88 141 ARG A N 1
ATOM 1097 C CA . ARG A 1 141 ? -1.168 -7.038 15.616 1.00 96.88 141 ARG A CA 1
ATOM 1098 C C . ARG A 1 141 ? -1.332 -7.851 14.329 1.00 96.88 141 ARG A C 1
ATOM 1100 O O . ARG A 1 141 ? -2.041 -8.855 14.323 1.00 96.88 141 ARG A O 1
ATOM 1107 N N . CYS A 1 142 ? -0.676 -7.426 13.256 1.00 97.69 142 CYS A N 1
ATOM 1108 C CA . CYS A 1 142 ? -0.631 -8.116 11.971 1.00 97.69 142 CYS A CA 1
ATOM 1109 C C . CYS A 1 142 ? 0.816 -8.387 11.550 1.00 97.69 142 CYS A C 1
ATOM 1111 O O . CYS A 1 142 ? 1.755 -7.788 12.070 1.00 97.69 142 CYS A O 1
ATOM 1113 N N . GLU A 1 143 ? 0.986 -9.295 10.597 1.00 98.06 143 GLU A N 1
ATOM 1114 C CA . GLU A 1 143 ? 2.257 -9.548 9.918 1.00 98.06 143 GLU A CA 1
ATOM 1115 C C . GLU A 1 143 ? 2.123 -9.177 8.440 1.00 98.06 143 GLU A C 1
ATOM 1117 O O . GLU A 1 143 ? 1.033 -9.303 7.872 1.00 98.06 143 GLU A O 1
ATOM 1122 N N . CYS A 1 144 ? 3.223 -8.754 7.811 1.00 97.69 144 CYS A N 1
ATOM 1123 C CA . CYS A 1 144 ? 3.254 -8.384 6.398 1.00 97.69 144 CYS A CA 1
ATOM 1124 C C . CYS A 1 144 ? 4.380 -9.071 5.615 1.00 97.69 144 CYS A C 1
ATOM 1126 O O . CYS A 1 144 ? 5.422 -9.426 6.167 1.00 97.69 144 CYS A O 1
ATOM 1128 N N . GLN A 1 145 ? 4.174 -9.203 4.305 1.00 97.12 145 GLN A N 1
ATOM 1129 C CA . GLN A 1 145 ? 5.200 -9.535 3.317 1.00 97.12 145 GLN A CA 1
ATOM 1130 C C . GLN A 1 145 ? 5.163 -8.505 2.185 1.00 97.12 145 GLN A C 1
ATOM 1132 O O . GLN A 1 145 ? 4.086 -8.157 1.697 1.00 97.12 145 GLN A O 1
ATOM 1137 N N . GLY A 1 146 ? 6.338 -8.042 1.755 1.00 93.69 146 GLY A N 1
ATOM 1138 C CA . GLY A 1 146 ? 6.472 -6.974 0.760 1.00 93.69 146 GLY A CA 1
ATOM 1139 C C . GLY A 1 146 ? 6.262 -5.568 1.335 1.00 93.69 146 GLY A C 1
ATOM 1140 O O . GLY A 1 146 ? 6.150 -5.380 2.545 1.00 93.69 146 GLY A O 1
ATOM 1141 N N . ASP A 1 147 ? 6.226 -4.576 0.446 1.00 94.75 147 ASP A N 1
ATOM 1142 C CA . ASP A 1 147 ? 6.003 -3.164 0.779 1.00 94.75 147 ASP A CA 1
ATOM 1143 C C . ASP A 1 147 ? 4.498 -2.853 0.789 1.00 94.75 147 ASP A C 1
ATOM 1145 O O . ASP A 1 147 ? 3.844 -2.890 -0.255 1.00 94.75 147 ASP A O 1
ATOM 1149 N N . LEU A 1 148 ? 3.937 -2.542 1.964 1.00 96.31 148 LEU A N 1
ATOM 1150 C CA . LEU A 1 148 ? 2.500 -2.278 2.145 1.00 96.31 148 LEU A CA 1
ATOM 1151 C C . LEU A 1 148 ? 1.994 -1.016 1.446 1.00 96.31 148 LEU A C 1
ATOM 1153 O O . LEU A 1 148 ? 0.784 -0.841 1.347 1.00 96.31 148 LEU A O 1
ATOM 1157 N N . ARG A 1 149 ? 2.884 -0.170 0.926 1.00 95.25 149 ARG A N 1
ATOM 1158 C CA . ARG A 1 149 ? 2.502 0.940 0.048 1.00 95.25 149 ARG A CA 1
ATOM 1159 C C . ARG A 1 149 ? 2.115 0.449 -1.347 1.00 95.25 149 ARG A C 1
ATOM 1161 O O . ARG A 1 149 ? 1.330 1.092 -2.028 1.00 95.25 149 ARG A O 1
ATOM 1168 N N . LYS A 1 150 ? 2.607 -0.726 -1.754 1.00 93.56 150 LYS A N 1
ATOM 1169 C CA . LYS A 1 150 ? 2.382 -1.360 -3.062 1.00 93.56 150 LYS A CA 1
ATOM 1170 C C . LYS A 1 150 ? 1.330 -2.463 -2.923 1.00 93.56 150 LYS A C 1
ATOM 1172 O O . LYS A 1 150 ? 1.653 -3.646 -2.781 1.00 93.56 150 LYS A O 1
ATOM 1177 N N . TRP A 1 151 ? 0.044 -2.099 -2.900 1.00 94.94 151 TRP A N 1
ATOM 1178 C CA . TRP A 1 151 ? -1.031 -2.978 -2.404 1.00 94.94 151 TRP A CA 1
ATOM 1179 C C . TRP A 1 151 ? -1.190 -4.298 -3.173 1.00 94.94 151 TRP A C 1
ATOM 1181 O O . TRP A 1 151 ? -1.563 -5.327 -2.603 1.00 94.94 151 TRP A O 1
ATOM 1191 N N . ARG A 1 152 ? -0.923 -4.294 -4.481 1.00 91.31 152 ARG A N 1
ATOM 1192 C CA . ARG A 1 152 ? -1.031 -5.489 -5.338 1.00 91.31 152 ARG A CA 1
ATOM 1193 C C . ARG A 1 152 ? 0.164 -6.440 -5.190 1.00 91.31 152 ARG A C 1
ATOM 1195 O O . ARG A 1 152 ? 0.070 -7.612 -5.556 1.00 91.31 152 ARG A O 1
ATOM 1202 N N . HIS A 1 153 ? 1.244 -5.963 -4.572 1.00 90.44 153 HIS A N 1
ATOM 1203 C CA . HIS A 1 153 ? 2.522 -6.663 -4.423 1.00 90.44 153 HIS A CA 1
ATOM 1204 C C . HIS A 1 153 ? 2.893 -6.937 -2.961 1.00 90.44 153 HIS A C 1
ATOM 1206 O O . HIS A 1 153 ? 3.999 -7.392 -2.682 1.00 90.44 153 HIS A O 1
ATOM 1212 N N . SER A 1 154 ? 1.963 -6.710 -2.036 1.00 95.44 154 SER A N 1
ATOM 1213 C CA . SER A 1 154 ? 2.134 -6.990 -0.614 1.00 95.44 154 SER A CA 1
ATOM 1214 C C . SER A 1 154 ? 0.989 -7.819 -0.054 1.00 95.44 154 SER A C 1
ATOM 1216 O O . SER A 1 154 ? -0.114 -7.875 -0.612 1.00 95.44 154 SER A O 1
ATOM 1218 N N . GLU A 1 155 ? 1.272 -8.509 1.045 1.00 97.75 155 GLU A N 1
ATOM 1219 C CA . GLU A 1 155 ? 0.335 -9.396 1.722 1.00 97.75 155 GLU A CA 1
ATOM 1220 C C . GLU A 1 155 ? 0.327 -9.139 3.222 1.00 97.75 155 GLU A C 1
ATOM 1222 O O . GLU A 1 155 ? 1.356 -8.824 3.817 1.00 97.75 155 GLU A O 1
ATOM 1227 N N . VAL A 1 156 ? -0.847 -9.295 3.829 1.00 98.25 156 VAL A N 1
ATOM 1228 C CA . VAL A 1 156 ? -1.067 -9.131 5.267 1.00 98.25 156 VAL A CA 1
ATOM 1229 C C . VAL A 1 156 ? -1.802 -10.352 5.804 1.00 98.25 156 VAL A C 1
ATOM 1231 O O . VAL A 1 156 ? -2.628 -10.953 5.108 1.00 98.25 156 VAL A O 1
ATOM 1234 N N . ARG A 1 157 ? -1.516 -10.706 7.057 1.00 97.69 157 ARG A N 1
ATOM 1235 C CA . ARG A 1 157 ? -2.332 -11.628 7.852 1.00 97.69 157 ARG A CA 1
ATOM 1236 C C . ARG A 1 157 ? -2.428 -11.174 9.305 1.00 97.69 157 ARG A C 1
ATOM 1238 O O . ARG A 1 157 ? -1.558 -10.458 9.799 1.00 97.69 157 ARG A O 1
ATOM 124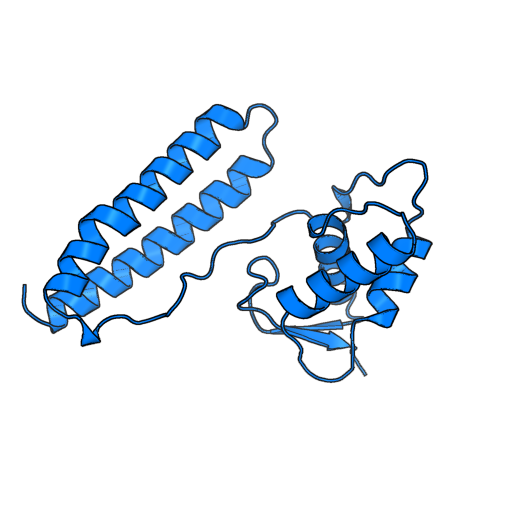5 N N . LEU A 1 158 ? -3.451 -11.655 10.006 1.00 96.62 158 LEU A N 1
ATOM 1246 C CA . LEU A 1 158 ? -3.539 -11.534 11.461 1.00 96.62 158 LEU A CA 1
ATOM 1247 C C . LEU A 1 158 ? -2.385 -12.285 12.128 1.00 96.62 158 LEU A C 1
ATOM 1249 O O . LEU A 1 158 ? -2.096 -13.430 11.767 1.00 96.62 158 LEU A O 1
ATOM 1253 N N . LYS A 1 159 ? -1.769 -11.653 13.129 1.00 90.56 159 LYS A N 1
ATOM 1254 C CA . LYS A 1 159 ? -0.787 -12.310 13.988 1.00 90.56 159 LYS A CA 1
ATOM 1255 C C . LYS A 1 159 ? -1.510 -13.227 14.975 1.00 90.56 159 LYS A C 1
ATOM 1257 O O . LYS A 1 159 ? -2.614 -12.913 15.421 1.00 90.56 159 LYS A O 1
ATOM 1262 N N . ASN A 1 160 ? -0.910 -14.385 15.247 1.00 71.12 160 ASN A N 1
ATOM 1263 C CA . ASN A 1 160 ? -1.517 -15.419 16.083 1.00 71.12 160 ASN A CA 1
ATOM 1264 C C . ASN A 1 160 ? -1.665 -15.010 17.543 1.00 71.12 160 ASN A C 1
ATOM 1266 O O . ASN A 1 160 ? -0.685 -14.473 18.103 1.00 71.12 160 ASN A O 1
#

Secondary structure (DSSP, 8-state):
--HHHHHHHHHHHHHHHHHHHHHHHHHTTSSS-HHHHHHHHHHHHHIIIIIHHHHHHH-GGG---SS---------GGG----TT--HHHHHHHHHHH--SS-EEHHHHHHHHHHHHHHTT----HHHHHHHHHHHHHTTSEEEES-TTSGGG-EEEE--

Sequence (160 aa):
MNREQAEEILDHLILAARELDEAKAAAAILEDRDADVASLNAVVIRLSSELLDTIFERFPDLVPFSEFPEISSSLRWDQVQLPPTVSEAQVDEIVSSVIVRQWRKMARIVGDAVKRGGALDLKIPDEVFAARIQLLVDVGRCECQGDLRKWRHSEVRLKN

Radius of gyration: 18.61 Å; chains: 1; bounding box: 44×39×47 Å

pLDDT: mean 86.96, std 11.32, range [54.19, 98.31]

Foldseek 3Di:
DDPVVLLVVVVVLLVVLVVLLVVLQVLVPDPPRDPVNVVSVVVNCCSCPPSVVVSCVVPVVSPPDPDRQHQQHPDALVNDDADPVDDPVNLVVLLVVQAAQDKDQQVRSLVSSCVVCVVVVRNDDSRNSLNVQVVCCVVPQKPKDDDSSRRRGMIIHGDD